Protein AF-A0A9Q9P7H9-F1 (afdb_monomer)

Nearest PDB structures (foldseek):
  3f52-assembly1_A  TM=9.156E-01  e=4.188E-03  Corynebacterium glutamicum
  2ewt-assembly1_A  TM=8.461E-01  e=1.962E-02  Streptomyces coelicolor A3(2)
  6qer-assembly4_D  TM=8.547E-01  e=3.922E-02  Streptococcus thermophilus LMD-9
  6hu8-assembly1_A  TM=8.577E-01  e=7.046E-02  Streptococcus vestibularis F0396
  2awi-assembly1_F  TM=8.904E-01  e=9.580E-01  Enterococcus faecalis

InterPro domains:
  IPR001387 Cro/C1-type, helix-turn-helix domain [PS50943] (47-80)
  IPR001387 Cro/C1-type, helix-turn-helix domain [cd00093] (18-79)
  IPR010982 Lambda repressor-like, DNA-binding domain superfamily [G3DSA:1.10.260.40] (3-87)
  IPR010982 Lambda repressor-like, DNA-binding domain superfamily [SSF47413] (10-81)
  IPR045526 Domain of unknown function DUF6471 [PF20075] (16-75)

Solvent-accessible surface area (backbone atoms only — not comparable to full-atom values): 5490 Å² total; per-residue (Å²): 131,57,74,67,55,52,53,53,50,52,52,41,28,52,42,34,39,18,47,51,53,43,50,51,28,58,77,70,71,48,47,51,62,54,50,21,53,53,33,38,75,73,75,51,74,44,56,37,72,54,45,52,30,27,45,67,48,78,32,86,78,48,73,66,55,46,50,55,51,22,59,75,69,75,47,60,52,67,60,50,49,53,52,16,45,51,51,39,52,51,58,58,54,59,60,65,70,72,76,121

Foldseek 3Di:
DDPVVVVVLVLQLQQLLLCLLVVLCVVVVHALCNLQVLLVVVVRHDDSVRNVCSSNSVDGQDPVNLVSSCVSSVHDSVVSSVVSSVVSVVVVVVVVVPPD

Sequence (100 aa):
MNASDLDAHANRVAAELAREVRAEMARQLISNRELSRRLEAVGYPKSEPTISRITRGTQGLTAVDLIMICGVLGVSPAEMVAQATKVAEENEQGVTDGQH

Structure (mmCIF, N/CA/C/O backbone):
data_AF-A0A9Q9P7H9-F1
#
_entry.id   AF-A0A9Q9P7H9-F1
#
loop_
_atom_site.group_PDB
_atom_site.id
_atom_site.type_symbol
_atom_site.label_atom_id
_atom_site.label_alt_id
_atom_site.label_comp_id
_atom_site.label_asym_id
_atom_site.label_entity_id
_atom_site.label_seq_id
_atom_site.pdbx_PDB_ins_code
_atom_site.Cartn_x
_atom_site.Cartn_y
_atom_site.Cartn_z
_atom_site.occupancy
_atom_site.B_iso_or_equiv
_atom_site.auth_seq_id
_atom_site.auth_comp_id
_atom_site.auth_asym_id
_atom_site.auth_atom_id
_atom_site.pdbx_PDB_model_num
ATOM 1 N N . MET A 1 1 ? 15.190 -0.103 -24.419 1.00 59.38 1 MET A N 1
ATOM 2 C CA . MET A 1 1 ? 15.313 -0.355 -22.972 1.00 59.38 1 MET A CA 1
ATOM 3 C C . MET A 1 1 ? 15.855 -1.762 -22.813 1.00 59.38 1 MET A C 1
ATOM 5 O O . MET A 1 1 ? 15.267 -2.674 -23.388 1.00 59.38 1 MET A O 1
ATOM 9 N N . ASN A 1 2 ? 17.023 -1.935 -22.195 1.00 74.62 2 ASN A N 1
ATOM 10 C CA . ASN A 1 2 ? 17.540 -3.278 -21.919 1.00 74.62 2 ASN A CA 1
ATOM 11 C C . ASN A 1 2 ? 16.808 -3.858 -20.679 1.00 74.62 2 ASN A C 1
ATOM 13 O O . ASN A 1 2 ? 16.089 -3.133 -19.992 1.00 74.62 2 ASN A O 1
ATOM 17 N N . ALA A 1 3 ? 16.946 -5.157 -20.397 1.00 72.94 3 ALA A N 1
ATOM 18 C CA . ALA A 1 3 ? 16.244 -5.794 -19.272 1.00 72.94 3 ALA A CA 1
ATOM 19 C C . ALA A 1 3 ? 16.618 -5.192 -17.898 1.00 72.94 3 ALA A C 1
ATOM 21 O O . ALA A 1 3 ? 15.771 -5.094 -17.018 1.00 72.94 3 ALA A O 1
ATOM 22 N N . SER A 1 4 ? 17.858 -4.718 -17.740 1.00 78.06 4 SER A N 1
ATOM 23 C CA . SER A 1 4 ? 18.340 -4.090 -16.504 1.00 78.06 4 SER A CA 1
ATOM 24 C C . SER A 1 4 ? 17.699 -2.723 -16.252 1.00 78.06 4 SER A C 1
ATOM 26 O O . SER A 1 4 ? 17.437 -2.373 -15.103 1.00 78.06 4 SER A O 1
ATOM 28 N N . ASP A 1 5 ? 17.438 -1.952 -17.308 1.00 79.81 5 ASP A N 1
ATOM 29 C CA . ASP A 1 5 ? 16.767 -0.653 -17.208 1.00 79.81 5 ASP A CA 1
ATOM 30 C C . ASP A 1 5 ? 15.296 -0.838 -16.802 1.00 79.81 5 ASP A C 1
ATOM 32 O O . ASP A 1 5 ? 14.771 -0.079 -15.986 1.00 79.81 5 ASP A O 1
ATOM 36 N N . LEU A 1 6 ? 14.639 -1.872 -17.346 1.00 79.88 6 LEU A N 1
ATOM 37 C CA . LEU A 1 6 ? 13.262 -2.241 -17.001 1.00 79.88 6 LEU A CA 1
ATOM 38 C C . LEU A 1 6 ? 13.145 -2.641 -15.526 1.00 79.88 6 LEU A C 1
ATOM 40 O O . LEU A 1 6 ? 12.255 -2.148 -14.833 1.00 79.88 6 LEU A O 1
ATOM 44 N N . ASP A 1 7 ? 14.066 -3.467 -15.027 1.00 84.94 7 ASP A N 1
ATOM 45 C CA . ASP A 1 7 ? 14.094 -3.872 -13.619 1.00 84.94 7 ASP A CA 1
ATOM 46 C C . ASP A 1 7 ? 14.371 -2.682 -12.686 1.00 84.94 7 ASP A C 1
ATOM 48 O O . ASP A 1 7 ? 13.737 -2.537 -11.638 1.00 84.94 7 ASP A O 1
ATOM 52 N N . ALA A 1 8 ? 15.286 -1.785 -13.066 1.00 85.88 8 ALA A N 1
ATOM 53 C CA . ALA A 1 8 ? 15.572 -0.574 -12.300 1.00 85.88 8 ALA A CA 1
ATOM 54 C C . ALA A 1 8 ? 14.354 0.361 -12.231 1.00 85.88 8 ALA A C 1
ATOM 56 O O . ALA A 1 8 ? 14.023 0.864 -11.154 1.00 85.88 8 ALA A O 1
ATOM 57 N N . HIS A 1 9 ? 13.663 0.559 -13.354 1.00 86.12 9 HIS A N 1
ATOM 58 C CA . HIS A 1 9 ? 12.444 1.357 -13.404 1.00 86.12 9 HIS A CA 1
ATOM 59 C C . HIS A 1 9 ? 11.322 0.722 -12.567 1.00 86.12 9 HIS A C 1
ATOM 61 O O . HIS A 1 9 ? 10.719 1.399 -11.735 1.00 86.12 9 HIS A O 1
ATOM 67 N N . ALA A 1 10 ? 11.096 -0.589 -12.692 1.00 88.19 10 ALA A N 1
ATOM 68 C CA . ALA A 1 10 ? 10.104 -1.306 -11.890 1.00 88.19 10 ALA A CA 1
ATOM 69 C C . ALA A 1 10 ? 10.374 -1.177 -10.379 1.00 88.19 10 ALA A C 1
ATOM 71 O O . ALA A 1 10 ? 9.450 -0.939 -9.598 1.00 88.19 10 ALA A O 1
ATOM 72 N N . ASN A 1 11 ? 11.642 -1.257 -9.963 1.00 89.44 11 ASN A N 1
ATOM 73 C CA . ASN A 1 11 ? 12.038 -1.053 -8.570 1.00 89.44 11 ASN A CA 1
ATOM 74 C C . ASN A 1 11 ? 11.771 0.381 -8.082 1.00 89.44 11 ASN A C 1
ATOM 76 O O . ASN A 1 11 ? 11.324 0.559 -6.946 1.00 89.44 11 ASN A O 1
ATOM 80 N N . ARG A 1 12 ? 11.989 1.401 -8.926 1.00 90.56 12 ARG A N 1
ATOM 81 C CA . ARG A 1 12 ? 11.639 2.797 -8.603 1.00 90.56 12 ARG A CA 1
ATOM 82 C C . ARG A 1 12 ? 10.134 2.964 -8.414 1.00 90.56 12 ARG A C 1
ATOM 84 O O . ARG A 1 12 ? 9.714 3.490 -7.388 1.00 90.56 12 ARG A O 1
ATOM 91 N N . VAL A 1 13 ? 9.325 2.443 -9.338 1.00 92.75 13 VAL A N 1
ATOM 92 C CA . VAL A 1 13 ? 7.856 2.488 -9.229 1.00 92.75 13 VAL A CA 1
ATOM 93 C C . VAL A 1 13 ? 7.379 1.798 -7.948 1.00 92.75 13 VAL A C 1
ATOM 95 O O . VAL A 1 13 ? 6.535 2.337 -7.236 1.00 92.75 13 VAL A O 1
ATOM 98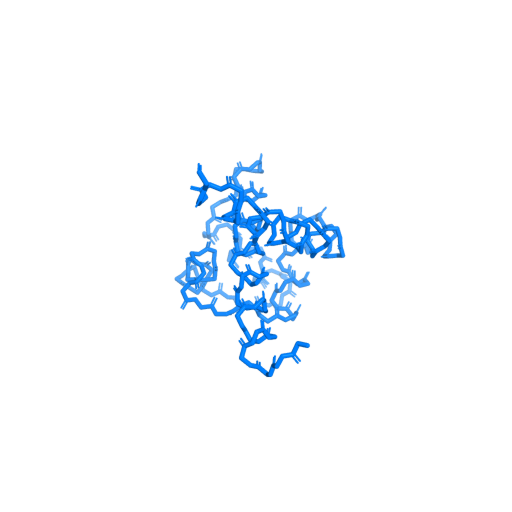 N N . ALA A 1 14 ? 7.945 0.640 -7.600 1.00 91.69 14 ALA A N 1
ATOM 99 C CA . ALA A 1 14 ? 7.599 -0.065 -6.365 1.00 91.69 14 ALA A CA 1
ATOM 100 C C . ALA A 1 14 ? 7.942 0.744 -5.098 1.00 91.69 14 ALA A C 1
ATOM 102 O O . ALA A 1 14 ? 7.165 0.750 -4.138 1.00 91.69 14 ALA A O 1
ATOM 103 N N . ALA A 1 15 ? 9.079 1.446 -5.090 1.00 92.31 15 ALA A N 1
ATOM 104 C CA . ALA A 1 15 ? 9.464 2.323 -3.987 1.00 92.31 15 ALA A CA 1
ATOM 105 C C . ALA A 1 15 ? 8.518 3.530 -3.859 1.00 92.31 15 ALA A C 1
ATOM 107 O O . ALA A 1 15 ? 8.087 3.857 -2.749 1.00 92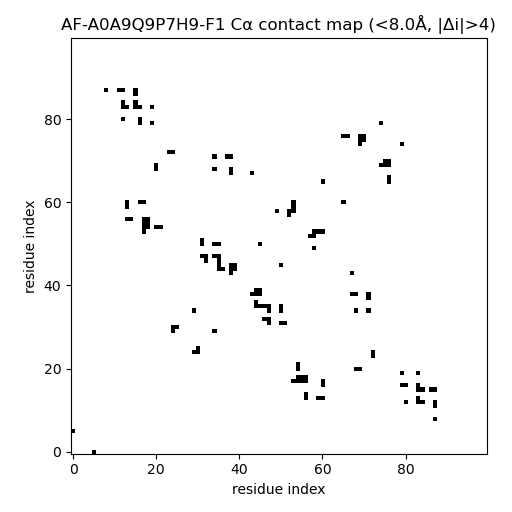.31 15 ALA A O 1
ATOM 108 N N . GLU A 1 16 ? 8.139 4.142 -4.983 1.00 95.00 16 GLU A N 1
ATOM 109 C CA . GLU A 1 16 ? 7.180 5.248 -5.006 1.00 95.00 16 GLU A CA 1
ATOM 110 C C . GLU A 1 16 ? 5.779 4.803 -4.574 1.00 95.00 16 GLU A C 1
ATOM 112 O O . GLU A 1 16 ? 5.138 5.489 -3.782 1.00 95.00 16 GLU A O 1
ATOM 117 N N . LEU A 1 17 ? 5.334 3.605 -4.960 1.00 96.00 17 LEU A N 1
ATOM 118 C CA . LEU A 1 17 ? 4.081 3.027 -4.465 1.00 96.00 17 LEU A CA 1
ATOM 119 C C . LEU A 1 17 ? 4.079 2.874 -2.939 1.00 96.00 17 LEU A C 1
ATOM 121 O O . LEU A 1 17 ? 3.123 3.269 -2.273 1.00 96.00 17 LEU A O 1
ATOM 125 N N . ALA A 1 18 ? 5.156 2.337 -2.359 1.00 95.56 18 ALA A N 1
ATOM 126 C CA . ALA A 1 18 ? 5.283 2.227 -0.906 1.00 95.56 18 ALA A CA 1
ATOM 127 C C . ALA A 1 18 ? 5.243 3.603 -0.215 1.00 95.56 18 ALA A C 1
ATOM 129 O O . ALA A 1 18 ? 4.664 3.744 0.870 1.00 95.56 18 ALA A O 1
ATOM 130 N N . ARG A 1 19 ? 5.840 4.622 -0.847 1.00 95.50 19 ARG A N 1
ATOM 131 C CA . ARG A 1 19 ? 5.823 6.010 -0.377 1.00 95.50 19 ARG A CA 1
ATOM 132 C C . ARG A 1 19 ? 4.416 6.607 -0.436 1.00 95.50 19 ARG A C 1
ATOM 134 O O . ARG A 1 19 ? 3.991 7.186 0.561 1.00 95.50 19 ARG A O 1
ATOM 141 N N . GLU A 1 20 ? 3.683 6.417 -1.531 1.00 96.44 20 GLU A N 1
ATOM 142 C CA . GLU A 1 20 ? 2.310 6.911 -1.689 1.00 96.44 20 GLU A CA 1
ATOM 143 C C . GLU A 1 20 ? 1.340 6.244 -0.711 1.00 96.44 20 GLU A C 1
ATOM 145 O O . GLU A 1 20 ? 0.556 6.939 -0.065 1.00 96.44 20 GLU A O 1
ATOM 150 N N . VAL A 1 21 ? 1.447 4.926 -0.496 1.00 96.69 21 VAL A N 1
ATOM 151 C CA . VAL A 1 21 ? 0.676 4.231 0.552 1.00 96.69 21 VAL A CA 1
ATOM 152 C C . VAL A 1 21 ? 0.938 4.870 1.915 1.00 96.69 21 VAL A C 1
ATOM 154 O O . VAL A 1 21 ? 0.004 5.177 2.655 1.00 96.69 21 VAL A O 1
ATOM 157 N N . ARG A 1 22 ? 2.211 5.106 2.259 1.00 96.38 22 ARG A N 1
ATOM 158 C CA . ARG A 1 22 ? 2.578 5.726 3.539 1.00 96.38 22 ARG A CA 1
ATOM 159 C C . ARG A 1 22 ? 2.051 7.160 3.650 1.00 96.38 22 ARG A C 1
ATOM 161 O O . ARG A 1 22 ? 1.596 7.554 4.722 1.00 96.38 22 ARG A O 1
ATOM 168 N N . ALA A 1 23 ? 2.118 7.934 2.570 1.00 96.12 23 ALA A N 1
ATOM 169 C CA . ALA A 1 23 ? 1.608 9.298 2.527 1.00 96.12 23 ALA A CA 1
ATOM 170 C C . ALA A 1 23 ? 0.087 9.327 2.725 1.00 96.12 23 ALA A C 1
ATOM 172 O O . ALA A 1 23 ? -0.410 10.136 3.504 1.00 96.12 23 ALA A O 1
ATOM 173 N N . GLU A 1 24 ? -0.640 8.404 2.098 1.00 97.44 24 GLU A N 1
ATOM 174 C CA . GLU A 1 24 ? -2.088 8.280 2.2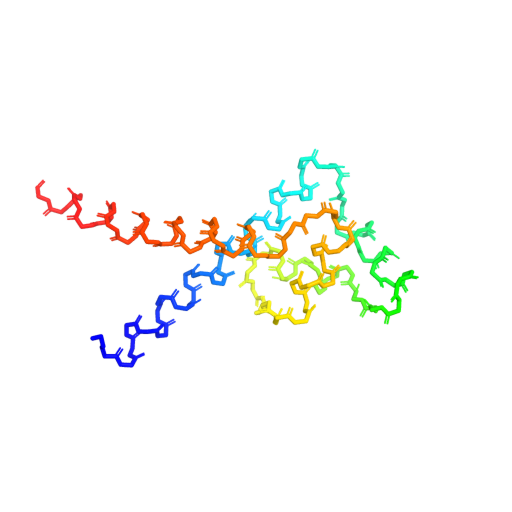57 1.00 97.44 24 GLU A CA 1
ATOM 175 C C . GLU A 1 24 ? -2.477 7.883 3.684 1.00 97.44 24 GLU A C 1
ATOM 177 O O . GLU A 1 24 ? -3.343 8.505 4.298 1.00 97.44 24 GLU A O 1
ATOM 182 N N . MET A 1 25 ? -1.762 6.921 4.273 1.00 97.69 25 MET A N 1
ATOM 183 C CA . MET A 1 25 ? -1.929 6.580 5.686 1.00 97.69 25 MET A CA 1
ATOM 184 C C . MET A 1 25 ? -1.712 7.793 6.597 1.00 97.69 25 MET A C 1
ATOM 186 O O . MET A 1 25 ? -2.497 8.014 7.517 1.00 97.69 25 MET A O 1
ATOM 190 N N . ALA A 1 26 ? -0.681 8.602 6.334 1.00 97.38 26 ALA A N 1
ATOM 191 C CA . ALA A 1 26 ? -0.406 9.809 7.108 1.00 97.38 26 ALA A CA 1
ATOM 192 C C . ALA A 1 26 ? -1.513 10.865 6.949 1.00 97.38 26 ALA A C 1
ATOM 194 O O . ALA A 1 26 ? -1.943 11.433 7.953 1.00 97.38 26 ALA A O 1
ATOM 195 N N . ARG A 1 27 ? -2.022 11.085 5.725 1.00 97.19 27 ARG A N 1
ATOM 196 C CA . ARG A 1 27 ? -3.150 11.997 5.446 1.00 97.19 27 ARG A CA 1
ATOM 197 C C . ARG A 1 27 ? -4.403 11.622 6.237 1.00 97.19 27 ARG A C 1
ATOM 199 O O . ARG A 1 27 ? -5.097 12.500 6.739 1.00 97.19 27 ARG A O 1
ATOM 206 N N . GLN A 1 28 ? -4.660 10.326 6.383 1.00 97.44 28 GLN A N 1
ATOM 207 C CA . GLN A 1 28 ? -5.825 9.800 7.096 1.00 97.44 28 GLN A CA 1
ATOM 208 C C . GLN A 1 28 ? -5.569 9.508 8.584 1.00 97.44 28 GLN A C 1
ATOM 210 O O . GLN A 1 28 ? -6.460 9.001 9.266 1.00 97.44 28 GLN A O 1
ATOM 215 N N . LEU A 1 29 ? -4.366 9.798 9.100 1.00 97.69 29 LEU A N 1
ATOM 216 C CA . LEU A 1 29 ? -3.942 9.478 10.472 1.00 97.69 29 LEU A CA 1
ATOM 217 C C . LEU A 1 29 ? -4.071 7.979 10.823 1.00 97.69 29 LEU A C 1
ATOM 219 O O . LEU A 1 29 ? -4.355 7.602 11.962 1.00 97.69 29 LEU A O 1
ATOM 223 N N . ILE A 1 30 ? -3.845 7.105 9.843 1.00 97.56 30 ILE A N 1
ATOM 224 C CA . ILE A 1 30 ? -3.906 5.650 9.993 1.00 97.56 30 ILE A CA 1
ATOM 225 C C . ILE A 1 30 ? -2.517 5.114 10.351 1.00 97.56 30 ILE A C 1
ATOM 227 O O . ILE A 1 30 ? -1.552 5.254 9.603 1.00 97.56 30 ILE A O 1
ATOM 231 N N . SER A 1 31 ? -2.417 4.441 11.497 1.00 97.94 31 SER A N 1
ATOM 232 C CA . SER A 1 31 ? -1.199 3.724 11.890 1.00 97.94 31 SER A CA 1
ATOM 233 C C . SER A 1 31 ? -1.077 2.372 11.173 1.00 97.94 31 SER A C 1
ATOM 235 O O . SER A 1 31 ? -2.069 1.805 10.716 1.00 97.94 31 SER A O 1
ATOM 237 N N . ASN A 1 32 ? 0.127 1.788 11.151 1.00 97.88 32 ASN A N 1
ATOM 238 C CA . ASN A 1 32 ? 0.336 0.424 10.637 1.00 97.88 32 ASN A CA 1
ATOM 239 C C . ASN A 1 32 ? -0.556 -0.607 11.344 1.00 97.88 32 ASN A C 1
ATOM 241 O O . ASN A 1 32 ? -1.075 -1.522 10.704 1.00 97.88 32 ASN A O 1
ATOM 245 N N . ARG A 1 33 ? -0.755 -0.445 12.658 1.00 98.25 33 ARG A N 1
ATOM 246 C CA . ARG A 1 33 ? -1.616 -1.313 13.465 1.00 98.25 33 ARG A CA 1
ATOM 247 C C . ARG A 1 33 ? -3.083 -1.186 13.063 1.00 98.25 33 ARG A C 1
ATOM 249 O O . ARG A 1 33 ? -3.782 -2.190 12.977 1.00 98.25 33 ARG A O 1
ATOM 256 N N . GLU A 1 34 ? -3.541 0.031 12.795 1.00 98.38 34 GLU A N 1
ATOM 257 C CA . GLU A 1 34 ? -4.914 0.269 12.353 1.00 98.38 34 GLU A CA 1
ATOM 258 C C . GLU A 1 34 ? -5.156 -0.271 10.939 1.00 98.38 34 GLU A C 1
ATOM 260 O O . GLU A 1 34 ? -6.161 -0.940 10.707 1.00 98.38 34 GLU A O 1
ATOM 265 N N . LEU A 1 35 ? -4.215 -0.068 10.010 1.00 98.19 35 LEU A N 1
ATOM 266 C CA . LEU A 1 35 ? -4.296 -0.663 8.674 1.00 98.19 35 LEU A CA 1
ATOM 267 C C . LEU A 1 35 ? -4.327 -2.199 8.745 1.00 98.19 35 LEU A C 1
ATOM 269 O O . LEU A 1 35 ? -5.170 -2.824 8.107 1.00 98.19 35 LEU A O 1
ATOM 273 N N . SER A 1 36 ? -3.465 -2.801 9.571 1.00 98.44 36 SER A N 1
ATOM 274 C CA . SER A 1 36 ? -3.453 -4.246 9.839 1.00 98.44 36 SER A CA 1
ATOM 275 C C . SER A 1 36 ? -4.824 -4.753 10.312 1.00 98.44 36 SER A C 1
ATOM 277 O O . SER A 1 36 ? -5.369 -5.682 9.717 1.00 98.44 36 SER A O 1
ATOM 279 N N . ARG A 1 37 ? -5.430 -4.079 11.301 1.00 98.56 37 ARG A N 1
ATOM 280 C CA . ARG A 1 37 ? -6.767 -4.408 11.828 1.00 98.56 37 ARG A CA 1
ATOM 281 C C . ARG A 1 37 ? -7.861 -4.317 10.760 1.00 98.56 37 ARG A C 1
ATOM 283 O O . ARG A 1 37 ? -8.747 -5.165 10.707 1.00 98.56 37 ARG A O 1
ATOM 290 N N . ARG A 1 38 ? -7.830 -3.284 9.914 1.00 98.25 38 ARG A N 1
ATOM 291 C CA . ARG A 1 38 ? -8.827 -3.099 8.846 1.00 98.25 38 ARG A CA 1
ATOM 292 C C . ARG A 1 38 ? -8.694 -4.139 7.735 1.00 98.25 38 ARG A C 1
ATOM 294 O O . ARG A 1 38 ? -9.706 -4.625 7.245 1.00 98.25 38 ARG A O 1
ATOM 301 N N . LEU A 1 39 ? -7.466 -4.499 7.367 1.00 98.31 39 LEU A N 1
ATOM 302 C CA . LEU A 1 39 ? -7.202 -5.554 6.387 1.00 98.31 39 LEU A CA 1
ATOM 303 C C . LEU A 1 39 ? -7.671 -6.926 6.894 1.00 98.31 39 LEU A C 1
ATOM 305 O O . LEU A 1 39 ? -8.285 -7.687 6.149 1.00 98.31 39 LEU A O 1
ATOM 309 N N . GLU A 1 40 ? -7.459 -7.219 8.178 1.00 98.12 40 GLU A N 1
ATOM 310 C CA . GLU A 1 40 ? -8.008 -8.415 8.823 1.00 98.12 40 GLU A CA 1
ATOM 311 C C . GLU A 1 40 ? -9.544 -8.443 8.764 1.00 98.12 40 GLU A C 1
ATOM 313 O O . GLU A 1 40 ? -10.123 -9.464 8.397 1.00 98.12 40 GLU A O 1
ATOM 318 N N . ALA A 1 41 ? -10.207 -7.310 9.021 1.00 97.94 41 ALA A N 1
ATOM 319 C CA . ALA A 1 41 ? -11.668 -7.203 8.981 1.00 97.94 41 ALA A CA 1
ATOM 320 C C . ALA A 1 41 ? -12.287 -7.475 7.594 1.00 97.94 41 ALA A C 1
ATOM 322 O O . ALA A 1 41 ? -13.457 -7.845 7.518 1.00 97.94 41 ALA A O 1
ATOM 323 N N . VAL A 1 42 ? -11.519 -7.326 6.508 1.00 97.31 42 VAL A N 1
ATOM 324 C CA . VAL A 1 42 ? -11.951 -7.649 5.133 1.00 97.31 42 VAL A CA 1
ATOM 325 C C . VAL A 1 42 ? -11.429 -9.006 4.641 1.00 97.31 42 VAL A C 1
ATOM 327 O O . VAL A 1 42 ? -11.487 -9.298 3.449 1.00 97.31 42 VAL A O 1
ATOM 330 N N . GLY A 1 43 ? -10.909 -9.846 5.541 1.00 97.56 43 GLY A N 1
ATOM 331 C CA . GLY A 1 43 ? -10.436 -11.193 5.212 1.00 97.56 43 GLY A CA 1
ATOM 332 C C . GLY A 1 43 ? -9.049 -11.243 4.566 1.00 97.56 43 GLY A C 1
ATOM 333 O O . GLY A 1 43 ? -8.698 -12.253 3.960 1.00 97.56 43 GLY A O 1
ATOM 334 N N . TYR A 1 44 ? -8.244 -10.184 4.699 1.00 97.75 44 TYR A N 1
ATOM 335 C CA . TYR A 1 44 ? -6.887 -10.112 4.150 1.00 97.75 44 TYR A CA 1
ATOM 336 C C . TYR A 1 44 ? -5.842 -9.847 5.243 1.00 97.75 44 TYR A C 1
ATOM 338 O O . TYR A 1 44 ? -5.233 -8.779 5.291 1.00 97.75 44 TYR A O 1
ATOM 346 N N . PRO A 1 45 ? -5.616 -10.797 6.166 1.00 96.50 45 PRO A N 1
ATOM 347 C CA . PRO A 1 45 ? -4.773 -10.555 7.328 1.00 96.50 45 PRO A CA 1
ATOM 348 C C . PRO A 1 45 ? -3.318 -10.279 6.929 1.00 96.50 45 PRO A C 1
ATOM 350 O O . PRO A 1 45 ? -2.641 -11.093 6.296 1.00 96.50 45 PRO A O 1
ATOM 353 N N . LYS A 1 46 ? -2.809 -9.123 7.361 1.00 96.69 46 LYS A N 1
ATOM 354 C CA . LYS A 1 46 ? -1.399 -8.734 7.259 1.00 96.69 46 LYS A CA 1
ATOM 355 C C . LYS A 1 46 ? -0.962 -8.189 8.604 1.00 96.69 46 LYS A C 1
ATOM 357 O O . LYS A 1 46 ? -1.561 -7.245 9.111 1.00 96.69 46 LYS A O 1
ATOM 362 N N . SER A 1 47 ? 0.083 -8.773 9.182 1.00 97.38 47 SER A N 1
ATOM 363 C CA . SER A 1 47 ? 0.607 -8.326 10.472 1.00 97.38 47 SER A CA 1
ATOM 364 C C . SER A 1 47 ? 1.181 -6.909 10.382 1.00 97.38 47 SER A C 1
ATOM 366 O O . SER A 1 47 ? 1.735 -6.522 9.350 1.00 97.38 47 SER A O 1
ATOM 368 N N . GLU A 1 48 ? 1.118 -6.146 11.475 1.00 97.56 48 GLU A N 1
ATOM 369 C CA . GLU A 1 48 ? 1.714 -4.805 11.548 1.00 97.56 48 GLU A CA 1
ATOM 370 C C . GLU A 1 48 ? 3.191 -4.770 11.085 1.00 97.56 48 GLU A C 1
ATOM 372 O O . GLU A 1 48 ? 3.524 -3.906 10.268 1.00 97.56 48 GLU A O 1
ATOM 377 N N . PRO A 1 49 ? 4.085 -5.708 11.480 1.00 97.75 49 PRO A N 1
ATOM 378 C CA . PRO A 1 49 ? 5.461 -5.714 10.977 1.00 97.75 49 PRO A CA 1
ATOM 379 C C . PRO A 1 49 ? 5.559 -5.900 9.459 1.00 97.75 49 PRO A C 1
ATOM 381 O O . PRO A 1 49 ? 6.491 -5.402 8.829 1.00 97.75 49 PRO A O 1
ATOM 384 N N . THR A 1 50 ? 4.607 -6.609 8.851 1.00 96.44 50 THR A N 1
ATOM 385 C CA . THR A 1 50 ? 4.543 -6.781 7.394 1.00 96.44 50 THR A CA 1
ATOM 386 C C . THR A 1 50 ? 4.130 -5.482 6.718 1.00 96.44 50 THR A C 1
ATOM 388 O O . THR A 1 50 ? 4.829 -5.032 5.814 1.00 96.44 50 THR A O 1
ATOM 391 N N . ILE A 1 51 ? 3.081 -4.823 7.216 1.00 96.75 51 ILE A N 1
ATOM 392 C CA . ILE A 1 51 ? 2.675 -3.490 6.747 1.00 96.75 51 ILE A CA 1
ATOM 393 C C . ILE A 1 51 ? 3.825 -2.489 6.882 1.00 96.75 51 ILE A C 1
ATOM 395 O O . ILE A 1 51 ? 4.105 -1.728 5.962 1.00 96.75 51 ILE A O 1
ATOM 399 N N . SER A 1 52 ? 4.558 -2.530 7.993 1.00 97.12 52 SER A N 1
ATOM 400 C CA . SER A 1 52 ? 5.713 -1.662 8.216 1.00 97.12 52 SER A CA 1
ATOM 401 C C . SER A 1 52 ? 6.868 -1.921 7.237 1.00 97.12 52 SER A C 1
ATOM 403 O O . SER A 1 52 ? 7.589 -0.991 6.883 1.00 97.12 52 SER A O 1
ATOM 405 N N . ARG A 1 53 ? 7.092 -3.165 6.795 1.00 96.69 53 ARG A N 1
ATOM 406 C CA . ARG A 1 53 ? 8.104 -3.473 5.766 1.00 96.69 53 ARG A CA 1
ATOM 407 C C . ARG A 1 53 ? 7.657 -3.028 4.376 1.00 96.69 53 ARG A C 1
ATOM 409 O O . ARG A 1 53 ? 8.446 -2.414 3.665 1.00 96.69 53 ARG A O 1
ATOM 416 N N . ILE A 1 54 ? 6.389 -3.261 4.038 1.00 94.38 54 ILE A N 1
ATOM 417 C CA . ILE A 1 54 ? 5.777 -2.805 2.782 1.00 94.38 54 ILE A CA 1
ATOM 418 C C . ILE A 1 54 ? 5.864 -1.284 2.676 1.00 94.38 54 ILE A C 1
ATOM 420 O O . ILE A 1 54 ? 6.454 -0.762 1.739 1.00 94.38 54 ILE A O 1
ATOM 424 N N . THR A 1 55 ? 5.358 -0.560 3.675 1.00 94.19 55 THR A N 1
ATOM 425 C CA . THR A 1 55 ? 5.340 0.909 3.649 1.00 94.19 55 THR A CA 1
ATOM 426 C C . THR A 1 55 ? 6.733 1.513 3.709 1.00 94.19 55 THR A C 1
ATOM 428 O O . THR A 1 55 ? 6.884 2.659 3.310 1.00 94.19 55 THR A O 1
ATOM 431 N N . ARG A 1 56 ? 7.759 0.781 4.173 1.00 93.44 56 ARG A N 1
ATOM 432 C CA . ARG A 1 56 ? 9.179 1.181 4.119 1.00 93.44 56 ARG A CA 1
ATOM 433 C C . ARG A 1 56 ? 9.880 0.829 2.807 1.00 93.44 56 ARG A C 1
ATOM 435 O O . ARG A 1 56 ? 11.020 1.242 2.634 1.00 93.44 56 ARG A O 1
ATOM 442 N N . GLY A 1 57 ? 9.225 0.091 1.913 1.00 90.75 57 GLY A N 1
ATOM 443 C CA . GLY A 1 57 ? 9.819 -0.401 0.670 1.00 90.75 57 GLY A CA 1
ATOM 444 C C . GLY A 1 57 ? 10.841 -1.525 0.874 1.00 90.75 57 GLY A C 1
ATOM 445 O O . GLY A 1 57 ? 11.519 -1.907 -0.070 1.00 90.75 57 GLY A O 1
ATOM 446 N N . THR A 1 58 ? 10.972 -2.075 2.089 1.00 91.56 58 THR A N 1
ATOM 447 C CA . THR A 1 58 ? 11.903 -3.186 2.375 1.00 91.56 58 THR A CA 1
ATOM 448 C C . THR A 1 58 ? 11.300 -4.556 2.079 1.00 91.56 58 THR A C 1
ATOM 450 O O . THR A 1 58 ? 12.000 -5.566 2.099 1.00 91.56 58 THR A O 1
ATOM 453 N N . GLN A 1 59 ? 9.998 -4.601 1.803 1.00 91.44 59 GLN A N 1
ATOM 454 C CA . GLN A 1 59 ? 9.310 -5.748 1.233 1.00 91.44 59 GLN A CA 1
ATOM 455 C C . GLN A 1 59 ? 8.522 -5.276 0.012 1.00 91.44 59 GLN A C 1
ATOM 457 O O . GLN A 1 59 ? 7.84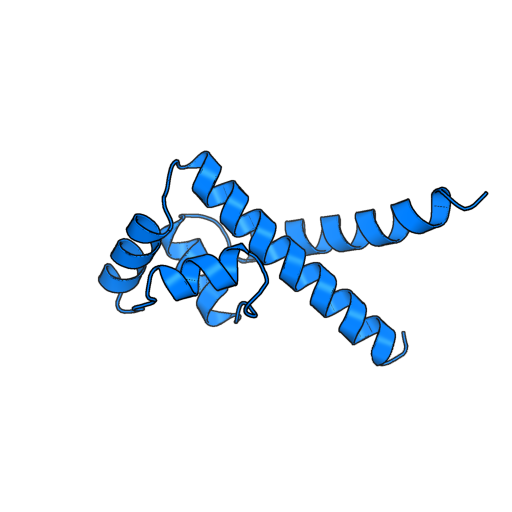5 -4.251 0.081 1.00 91.44 59 GLN A O 1
ATOM 462 N N . GLY A 1 60 ? 8.594 -6.045 -1.077 1.00 87.81 60 GLY A N 1
ATOM 463 C CA . GLY A 1 60 ? 7.828 -5.774 -2.289 1.00 87.81 60 GLY A CA 1
ATOM 464 C C . GLY A 1 60 ? 6.321 -5.759 -2.029 1.00 87.81 60 GLY A C 1
ATOM 465 O O . GLY A 1 60 ? 5.798 -6.559 -1.247 1.00 87.81 60 GLY A O 1
ATOM 466 N N . LEU A 1 61 ? 5.639 -4.836 -2.700 1.00 91.00 61 LEU A N 1
ATOM 467 C CA . LEU A 1 61 ? 4.189 -4.703 -2.700 1.00 91.00 61 LEU A CA 1
ATOM 468 C C . LEU A 1 61 ? 3.629 -5.496 -3.885 1.00 91.00 61 LEU A C 1
ATOM 470 O O . LEU A 1 61 ? 3.920 -5.173 -5.035 1.00 91.00 61 LEU A O 1
ATOM 474 N N . THR A 1 62 ? 2.842 -6.542 -3.626 1.00 93.12 62 THR A N 1
ATOM 475 C CA . THR A 1 62 ? 2.169 -7.267 -4.714 1.00 93.12 62 THR A CA 1
ATOM 476 C C . THR A 1 62 ? 0.960 -6.483 -5.225 1.00 93.12 62 THR A C 1
ATOM 478 O O . THR A 1 62 ? 0.409 -5.641 -4.516 1.00 93.12 62 THR A O 1
ATOM 481 N N . ALA A 1 63 ? 0.483 -6.800 -6.432 1.00 93.56 63 ALA A N 1
ATOM 482 C CA . ALA A 1 63 ? -0.744 -6.199 -6.962 1.00 93.56 63 ALA A CA 1
ATOM 483 C C . ALA A 1 63 ? -1.957 -6.440 -6.041 1.00 93.56 63 ALA A C 1
ATOM 485 O O . ALA A 1 63 ? -2.781 -5.548 -5.855 1.00 93.56 63 ALA A O 1
ATOM 486 N N . VAL A 1 64 ? -2.041 -7.621 -5.416 1.00 95.81 64 VAL A N 1
ATOM 487 C CA . VAL A 1 64 ? -3.109 -7.941 -4.457 1.00 95.81 64 VAL A CA 1
ATOM 488 C C . VAL A 1 64 ? -2.969 -7.098 -3.190 1.00 95.81 64 VAL A C 1
ATOM 490 O O . VAL A 1 64 ? -3.962 -6.541 -2.733 1.00 95.81 64 VAL A O 1
ATOM 493 N N . ASP A 1 65 ? -1.753 -6.954 -2.647 1.00 95.69 65 ASP A N 1
ATOM 494 C CA . ASP A 1 65 ? -1.516 -6.088 -1.484 1.00 95.69 65 ASP A CA 1
ATOM 495 C C . ASP A 1 65 ? -1.955 -4.650 -1.775 1.00 95.69 65 ASP A C 1
ATOM 497 O O . ASP A 1 65 ? -2.659 -4.052 -0.965 1.00 95.69 65 ASP A O 1
ATOM 501 N N . LEU A 1 66 ? -1.580 -4.116 -2.942 1.00 96.31 66 LEU A N 1
ATOM 502 C CA . LEU A 1 66 ? -1.955 -2.771 -3.367 1.00 96.31 66 LEU A CA 1
ATOM 503 C C . LEU A 1 66 ? -3.478 -2.610 -3.426 1.00 96.31 66 LEU A C 1
ATOM 505 O O . LEU A 1 66 ? -4.009 -1.696 -2.806 1.00 96.31 66 LEU A O 1
ATOM 509 N N . ILE A 1 67 ? -4.185 -3.512 -4.115 1.00 97.62 67 ILE A N 1
ATOM 510 C CA . ILE A 1 67 ? -5.650 -3.455 -4.245 1.00 97.62 67 ILE A CA 1
ATOM 511 C C . ILE A 1 67 ? -6.320 -3.463 -2.868 1.00 97.62 67 ILE A C 1
ATOM 513 O O . ILE A 1 67 ? -7.193 -2.636 -2.604 1.00 97.62 67 ILE A O 1
ATOM 517 N N . MET A 1 68 ? -5.896 -4.362 -1.976 1.00 98.25 68 MET A N 1
ATOM 518 C CA . MET A 1 68 ? -6.502 -4.490 -0.650 1.00 98.25 68 MET A CA 1
ATOM 519 C C . MET A 1 68 ? -6.206 -3.281 0.242 1.00 98.25 68 MET A C 1
ATOM 521 O O . MET A 1 68 ? -7.107 -2.783 0.918 1.00 98.25 68 MET A O 1
ATOM 525 N N . ILE A 1 69 ? -4.971 -2.773 0.223 1.00 97.50 69 ILE A N 1
ATOM 526 C CA . ILE A 1 69 ? -4.585 -1.571 0.973 1.00 97.50 69 ILE A CA 1
ATOM 527 C C . ILE A 1 69 ? -5.358 -0.354 0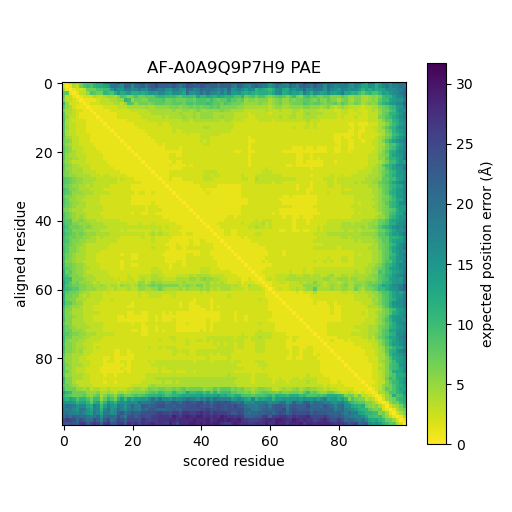.460 1.00 97.50 69 ILE A C 1
ATOM 529 O O . ILE A 1 69 ? -5.969 0.351 1.259 1.00 97.50 69 ILE A O 1
ATOM 533 N N . CYS A 1 70 ? -5.393 -0.134 -0.854 1.00 97.94 70 CYS A N 1
ATOM 534 C CA . CYS A 1 70 ? -6.143 0.959 -1.468 1.00 97.94 70 CYS A CA 1
ATOM 535 C C . CYS A 1 70 ? -7.639 0.882 -1.141 1.00 97.94 70 CYS A C 1
ATOM 537 O O . CYS A 1 70 ? -8.230 1.896 -0.779 1.00 97.94 70 CYS A O 1
ATOM 539 N N . GLY A 1 71 ? -8.233 -0.315 -1.180 1.00 97.81 71 GLY A N 1
ATOM 540 C CA . GLY A 1 71 ? -9.630 -0.526 -0.797 1.00 97.81 71 GLY A CA 1
ATOM 541 C C . GLY A 1 71 ? -9.914 -0.130 0.655 1.00 97.81 71 GLY A C 1
ATOM 542 O O . GLY A 1 71 ? -10.899 0.551 0.926 1.00 97.81 71 GLY A O 1
ATOM 543 N N . VAL A 1 72 ? -9.024 -0.484 1.588 1.00 97.62 72 VAL A N 1
ATOM 544 C CA . VAL A 1 72 ? -9.136 -0.087 3.004 1.00 97.62 72 VAL A CA 1
ATOM 545 C C . VAL A 1 72 ? -8.921 1.416 3.219 1.00 97.62 72 VAL A C 1
ATOM 547 O O . VAL A 1 72 ? -9.533 2.003 4.114 1.00 97.62 72 VAL A O 1
ATOM 550 N N . LEU A 1 73 ? -8.046 2.031 2.424 1.00 97.00 73 LEU A N 1
ATOM 551 C CA . LEU A 1 73 ? -7.767 3.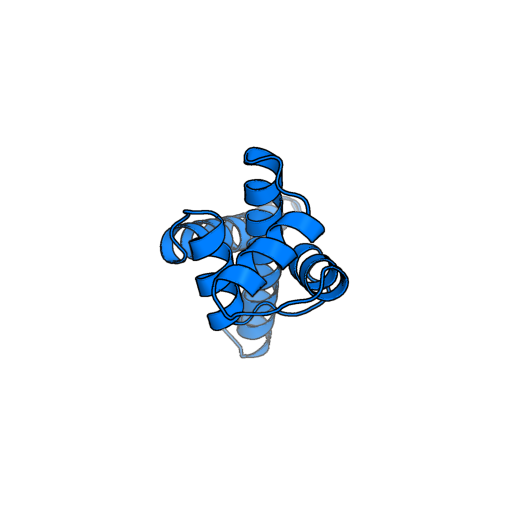467 2.456 1.00 97.00 73 LEU A CA 1
ATOM 552 C C . LEU A 1 73 ? -8.793 4.292 1.658 1.00 97.00 73 LEU A C 1
ATOM 554 O O . LEU A 1 73 ? -8.750 5.514 1.714 1.00 97.00 73 LEU A O 1
ATOM 558 N N . GLY A 1 74 ? -9.712 3.660 0.925 1.00 97.25 74 GLY A N 1
ATOM 559 C CA . GLY A 1 74 ? -10.705 4.361 0.108 1.00 97.25 74 GLY A CA 1
ATOM 560 C C . GLY A 1 74 ? -10.109 5.136 -1.072 1.00 97.25 74 GLY A C 1
ATOM 561 O O . GLY A 1 74 ? -10.678 6.144 -1.481 1.00 97.25 74 GLY A O 1
ATOM 562 N N . VAL A 1 75 ? -8.973 4.685 -1.611 1.00 96.88 75 VAL A N 1
ATOM 563 C CA . VAL A 1 75 ? -8.283 5.316 -2.750 1.00 96.88 75 VAL A CA 1
ATOM 564 C C . VAL A 1 75 ? -8.266 4.400 -3.969 1.00 96.88 75 VAL A C 1
ATOM 566 O O . VAL A 1 75 ? -8.299 3.176 -3.840 1.00 96.88 75 VAL A O 1
ATOM 569 N N . SER A 1 76 ? -8.195 4.981 -5.168 1.00 97.19 76 SER A N 1
ATOM 570 C CA . SER A 1 76 ? -8.105 4.213 -6.411 1.00 97.19 76 SER A CA 1
ATOM 571 C C . SER A 1 76 ? -6.701 3.615 -6.588 1.00 97.19 76 SER A C 1
ATOM 573 O O . SER A 1 76 ? -5.722 4.368 -6.637 1.00 97.19 76 SER A O 1
ATOM 575 N N . PRO A 1 77 ? -6.564 2.284 -6.765 1.00 96.50 77 PRO A N 1
ATOM 576 C CA . PRO A 1 77 ? -5.273 1.675 -7.082 1.00 96.50 77 PRO A CA 1
ATOM 577 C C . PRO A 1 77 ? -4.663 2.234 -8.373 1.00 96.50 77 PRO A C 1
ATOM 579 O O . PRO A 1 77 ? -3.454 2.425 -8.450 1.00 96.50 77 PRO A O 1
ATOM 582 N N . ALA A 1 78 ? -5.494 2.523 -9.379 1.00 96.38 78 ALA A N 1
ATOM 583 C CA . ALA A 1 78 ? -5.032 3.029 -10.668 1.00 96.38 78 ALA A CA 1
ATOM 584 C C . ALA A 1 78 ? -4.439 4.440 -10.553 1.00 96.38 78 ALA A C 1
ATOM 586 O O . ALA A 1 78 ? -3.399 4.714 -11.144 1.00 96.38 78 ALA A O 1
ATOM 587 N N . GLU A 1 79 ? -5.062 5.315 -9.758 1.00 96.06 79 GLU A N 1
ATOM 588 C CA . GLU A 1 79 ? -4.544 6.667 -9.511 1.00 96.06 79 GLU A CA 1
ATOM 589 C C . GLU A 1 79 ? -3.231 6.616 -8.729 1.00 96.06 79 GLU A C 1
ATOM 591 O O . GLU A 1 79 ? -2.286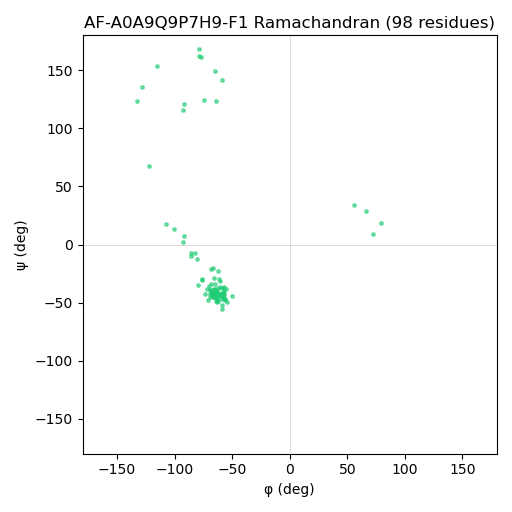 7.326 -9.064 1.00 96.06 79 GLU A O 1
ATOM 596 N N . MET A 1 80 ? -3.139 5.725 -7.736 1.00 95.62 80 MET A N 1
ATOM 597 C CA . MET A 1 80 ? -1.916 5.535 -6.959 1.00 95.62 80 MET A CA 1
ATOM 598 C C . MET A 1 80 ? -0.756 5.033 -7.829 1.00 95.62 80 MET A C 1
ATOM 600 O O . MET A 1 80 ? 0.358 5.540 -7.710 1.00 95.62 80 MET A O 1
ATOM 604 N N . VAL A 1 81 ? -1.013 4.082 -8.735 1.00 95.94 81 VAL A N 1
ATOM 605 C CA . VAL A 1 81 ? -0.012 3.608 -9.705 1.00 95.94 81 VAL A CA 1
ATOM 606 C C . VAL A 1 81 ? 0.391 4.720 -10.661 1.00 95.94 81 VAL A C 1
ATOM 608 O O . VAL A 1 81 ? 1.581 4.958 -10.822 1.00 95.94 81 VAL A O 1
ATOM 611 N N . ALA A 1 82 ? -0.571 5.433 -11.251 1.00 95.06 82 ALA A N 1
ATOM 612 C CA . ALA A 1 82 ? -0.279 6.520 -12.181 1.00 95.06 82 ALA A CA 1
ATOM 613 C C . ALA A 1 82 ? 0.591 7.609 -11.530 1.00 95.06 82 ALA A C 1
ATOM 615 O O . ALA A 1 82 ? 1.563 8.065 -12.132 1.00 95.06 82 ALA A O 1
ATOM 616 N N . GLN A 1 83 ? 0.287 7.978 -10.283 1.00 94.31 83 GLN A N 1
ATOM 617 C CA . GLN A 1 83 ? 1.076 8.949 -9.531 1.00 94.31 83 GLN A CA 1
ATOM 618 C C . GLN A 1 83 ? 2.486 8.429 -9.221 1.00 94.31 83 GLN A C 1
ATOM 620 O O . GLN A 1 83 ? 3.456 9.157 -9.420 1.00 94.31 83 GLN A O 1
ATOM 625 N N . ALA A 1 84 ? 2.621 7.179 -8.769 1.00 94.12 84 ALA A N 1
ATOM 626 C CA . ALA A 1 84 ? 3.921 6.583 -8.469 1.00 94.12 84 ALA A CA 1
ATOM 627 C C . ALA A 1 84 ? 4.804 6.450 -9.722 1.00 94.12 84 ALA A C 1
ATOM 629 O O . ALA A 1 84 ? 5.994 6.753 -9.669 1.00 94.12 84 ALA A O 1
ATOM 630 N N . THR A 1 85 ? 4.222 6.051 -10.857 1.00 94.75 85 THR A N 1
ATOM 631 C CA . THR A 1 85 ? 4.916 5.981 -12.150 1.00 94.75 85 THR A CA 1
ATOM 632 C C . THR A 1 85 ? 5.396 7.356 -12.590 1.00 94.75 85 THR A C 1
ATOM 634 O O . THR A 1 85 ? 6.579 7.515 -12.875 1.00 94.75 85 THR A O 1
ATOM 637 N N . LYS A 1 86 ? 4.521 8.366 -12.548 1.00 94.56 86 LYS A N 1
ATOM 638 C CA . LYS A 1 86 ? 4.883 9.743 -12.893 1.00 94.56 86 LYS A CA 1
ATOM 639 C C . LYS A 1 86 ? 6.062 10.254 -12.056 1.00 94.56 86 LYS A C 1
ATOM 641 O O . LYS A 1 86 ? 7.015 10.793 -12.604 1.00 94.56 86 LYS A O 1
ATOM 646 N N . VAL A 1 87 ? 6.029 10.056 -10.737 1.00 91.56 87 VAL A N 1
ATOM 647 C CA . VAL A 1 87 ? 7.123 10.493 -9.849 1.00 91.56 87 VAL A CA 1
ATOM 648 C C . VAL A 1 87 ? 8.414 9.716 -10.124 1.00 91.56 87 VAL A C 1
ATOM 650 O O . VAL A 1 87 ? 9.496 10.299 -10.109 1.00 91.56 87 VAL A O 1
ATOM 653 N N . ALA A 1 88 ? 8.326 8.412 -10.397 1.00 90.88 88 ALA A N 1
ATOM 654 C CA . ALA A 1 88 ? 9.494 7.607 -10.743 1.00 90.88 88 ALA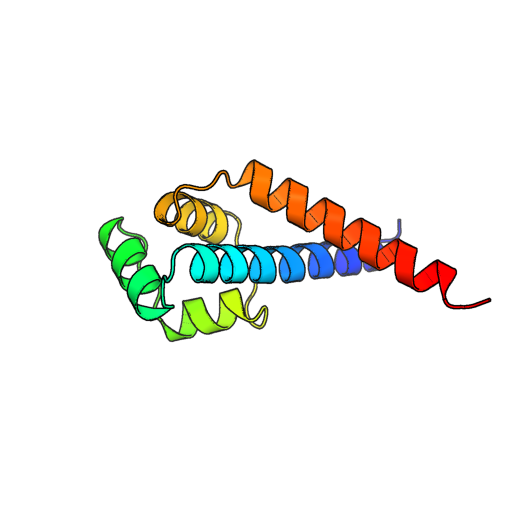 A CA 1
ATOM 655 C C . ALA A 1 88 ? 10.167 8.090 -12.042 1.00 90.88 88 ALA A C 1
ATOM 657 O O . ALA A 1 88 ? 11.396 8.099 -12.114 1.00 90.88 88 ALA A O 1
ATOM 658 N N . GLU A 1 89 ? 9.377 8.518 -13.030 1.00 90.81 89 GLU A N 1
ATOM 659 C CA . GLU A 1 89 ? 9.853 9.114 -14.286 1.00 90.81 89 GLU A CA 1
ATOM 660 C C . GLU A 1 89 ? 10.474 10.505 -14.070 1.00 90.81 89 GLU A C 1
ATOM 662 O O . GLU A 1 89 ? 11.560 10.781 -14.577 1.00 90.81 89 GLU A O 1
ATOM 667 N N . GLU A 1 90 ? 9.832 11.372 -13.280 1.00 88.50 90 GLU A N 1
ATOM 668 C CA . GLU A 1 90 ? 10.351 12.709 -12.948 1.00 88.50 90 GLU A CA 1
ATOM 669 C C . GLU A 1 90 ? 11.687 12.629 -12.189 1.00 88.50 90 GLU A C 1
ATOM 671 O O . GLU A 1 90 ? 12.632 13.354 -12.503 1.00 88.50 90 GLU A O 1
ATOM 676 N N . ASN A 1 91 ? 11.804 11.701 -11.234 1.00 81.00 91 ASN A N 1
ATOM 677 C CA . ASN A 1 91 ? 13.043 11.462 -10.490 1.00 81.00 91 ASN A CA 1
ATOM 678 C C . ASN A 1 91 ? 14.170 10.918 -11.382 1.00 81.00 91 ASN A C 1
ATOM 680 O O . ASN A 1 91 ? 15.342 11.152 -11.099 1.00 81.00 91 ASN A O 1
ATOM 684 N N . GLU A 1 92 ? 13.839 10.193 -12.451 1.00 77.56 92 GLU A N 1
ATOM 685 C CA . GLU A 1 92 ? 14.815 9.705 -13.429 1.00 77.56 92 GLU A CA 1
ATOM 686 C C . GLU A 1 92 ? 15.367 10.849 -14.296 1.00 77.56 92 GLU A C 1
ATOM 688 O O . GLU A 1 92 ? 16.570 10.898 -14.544 1.00 77.56 92 GLU A O 1
ATOM 693 N N . GLN A 1 93 ? 14.522 11.813 -14.673 1.00 64.81 93 GLN A N 1
ATOM 694 C CA . GLN A 1 93 ? 14.900 12.976 -15.492 1.00 64.81 93 GLN A CA 1
ATOM 695 C C . GLN A 1 93 ? 15.605 14.083 -14.683 1.00 64.81 93 GLN A C 1
ATOM 697 O O . GLN A 1 93 ? 16.548 14.710 -15.165 1.00 64.81 93 GLN A O 1
ATOM 702 N N . GLY A 1 94 ? 15.222 14.291 -13.419 1.00 59.19 94 GLY A N 1
ATOM 703 C CA . GLY A 1 94 ? 15.868 15.273 -12.537 1.00 59.19 94 GLY A CA 1
ATOM 704 C C . GLY A 1 94 ? 17.308 14.915 -12.143 1.00 59.19 94 GLY A C 1
ATOM 705 O O . GLY A 1 94 ? 18.087 15.795 -11.781 1.00 59.19 94 GLY A O 1
ATOM 706 N N . VAL A 1 95 ? 17.693 13.636 -12.239 1.00 56.25 95 VAL A N 1
ATOM 707 C CA . VAL A 1 95 ? 19.081 13.185 -12.032 1.00 56.25 95 VAL A CA 1
ATOM 708 C C . VAL A 1 95 ? 19.969 13.517 -13.237 1.00 56.25 95 VAL A C 1
ATOM 710 O O . VAL A 1 95 ? 21.156 13.785 -13.053 1.00 56.25 95 VAL A O 1
ATOM 713 N N . THR A 1 96 ? 19.419 13.550 -14.455 1.00 52.53 96 THR A N 1
ATOM 714 C CA . THR A 1 96 ? 20.183 13.867 -15.674 1.00 52.53 96 THR A CA 1
ATOM 715 C C . THR A 1 96 ? 20.495 15.356 -15.839 1.00 52.53 96 THR A C 1
ATOM 717 O O . THR A 1 96 ? 21.561 15.687 -16.352 1.00 52.53 96 THR A O 1
ATOM 720 N N . ASP A 1 97 ? 19.647 16.255 -15.335 1.00 52.41 97 ASP A N 1
ATOM 721 C CA . ASP A 1 97 ? 19.855 17.708 -15.474 1.00 52.41 97 ASP A CA 1
ATOM 722 C C . ASP A 1 97 ? 20.855 18.296 -14.454 1.00 52.41 97 ASP A C 1
ATOM 724 O O . ASP A 1 97 ? 21.313 19.426 -14.606 1.00 52.41 97 ASP A O 1
ATOM 728 N N . GLY A 1 98 ? 21.234 17.535 -13.420 1.00 46.09 98 GLY A N 1
ATOM 729 C CA . GLY A 1 98 ? 22.183 17.953 -12.377 1.00 46.09 98 GLY A CA 1
ATOM 730 C C . GLY A 1 98 ? 23.655 17.602 -12.638 1.00 46.09 98 GLY A C 1
ATOM 731 O O . GLY A 1 98 ? 24.473 17.755 -11.731 1.00 46.09 98 GLY A O 1
ATOM 732 N N . GLN A 1 99 ? 24.002 17.090 -13.826 1.00 42.72 99 GLN A N 1
ATOM 733 C CA . GLN A 1 99 ? 25.369 16.672 -14.191 1.00 42.72 99 GLN A CA 1
ATOM 734 C C . GLN A 1 99 ? 26.085 17.606 -15.191 1.00 42.72 99 GLN A C 1
ATOM 736 O O . GLN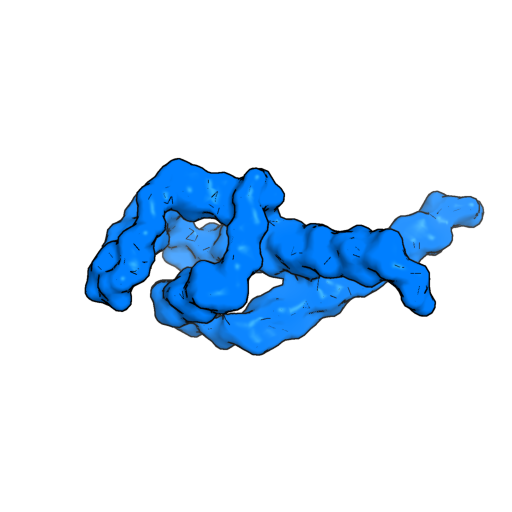 A 1 99 ? 27.092 17.201 -15.778 1.00 42.72 99 GLN A O 1
ATOM 741 N N . HIS A 1 100 ? 25.615 18.846 -15.367 1.00 39.44 100 HIS A N 1
ATOM 742 C CA . HIS A 1 100 ? 26.253 19.852 -16.228 1.00 39.44 100 HIS A CA 1
ATOM 743 C C . HIS A 1 100 ? 26.770 21.070 -15.463 1.00 39.44 100 HIS A C 1
ATOM 745 O O . HIS A 1 100 ? 26.027 21.606 -14.613 1.00 39.44 100 HIS A O 1
#

Radius of gyration: 14.8 Å; Cα contacts (8 Å, |Δi|>4): 81; chains: 1; bounding box: 38×31×36 Å

Mean predicted aligned error: 5.2 Å

pLDDT: mean 90.14, std 13.22, range [39.44, 98.56]

Organism: NCBI:txid159612

Secondary structure (DSSP, 8-state):
--HHHHHHHHHHHHHHHHHHHHHHHHHTT--HHHHHHHHHHTT----HHHHHHHHTTSS---HHHHHHHHHHHT--HHHHHHHHHHHHHHHHHHHHTT--